Protein AF-X1FME9-F1 (afdb_monomer_lite)

pLDDT: mean 79.45, std 13.59, range [41.5, 93.25]

Secondary structure (DSSP, 8-state):
--HHHHHHHHHHHHHT-TTT--SHHHHHHHHHHHGGGTEEEEEEE-TT-BEEEESSGGGGG-B---SSTTS-EEEEEE-TT--EEEEEEEEE--TT-SS---SSEEEEEEEETT-

Organism: NCBI:txid412755

Radius of gyration: 13.02 Å; chains: 1; bounding box: 34×26×29 Å

Sequence (115 aa):
MTATEGLNIAFSIQTLGPRFILNENALKDILVLLKKEGVSYIDICNDKGVILVSTEEERWQNVIKIHTPGKINFINTEDKKGNRILQVIKPFNFDVWRILPCRNSYLVVGVNLEG

Foldseek 3Di:
DDPVLQVVLQVVVCVVDLVQPDALVSQLVSCVVCVVVQWDWKFKAAPQQQTPYIVDPVCNPPRDDDPDAPAWDWDWDADPVRFTWTKIWHFHARPPDPPDPRGTMIMIITGGPVD

Structure (mmCIF, N/CA/C/O backbone):
data_AF-X1FME9-F1
#
_entry.id   AF-X1FME9-F1
#
loop_
_atom_site.group_PDB
_atom_site.id
_atom_site.type_symbol
_atom_site.label_atom_id
_atom_site.label_alt_id
_atom_site.label_comp_id
_atom_site.label_asym_id
_atom_site.label_entity_id
_atom_site.label_seq_id
_atom_site.pdbx_PDB_ins_code
_atom_site.Cartn_x
_atom_site.Cartn_y
_atom_site.Cartn_z
_atom_site.occupancy
_atom_site.B_iso_or_equiv
_atom_site.auth_seq_id
_atom_site.auth_comp_id
_atom_site.auth_asym_id
_atom_site.auth_atom_id
_atom_site.pdbx_PDB_model_num
ATOM 1 N N . MET A 1 1 ? -12.664 12.302 2.956 1.00 60.72 1 MET A N 1
ATOM 2 C CA . MET A 1 1 ? -11.564 12.107 1.988 1.00 60.72 1 MET A CA 1
ATOM 3 C C . MET A 1 1 ? -12.045 11.339 0.751 1.00 60.72 1 MET A C 1
ATOM 5 O O . MET A 1 1 ? -12.925 10.495 0.878 1.00 60.72 1 MET A O 1
ATOM 9 N N . THR A 1 2 ? -11.538 11.650 -0.444 1.00 70.81 2 THR A N 1
ATOM 10 C CA . THR A 1 2 ? -11.989 11.138 -1.755 1.00 70.81 2 THR A CA 1
ATOM 11 C C . THR A 1 2 ? -10.906 10.321 -2.470 1.00 70.81 2 THR A C 1
ATOM 13 O O . THR A 1 2 ? -9.723 10.393 -2.140 1.00 70.81 2 THR A O 1
ATOM 16 N N . ALA A 1 3 ? -11.290 9.562 -3.505 1.00 69.19 3 ALA A N 1
ATOM 17 C CA . ALA A 1 3 ? -10.342 8.817 -4.341 1.00 69.19 3 ALA A CA 1
ATOM 18 C C . ALA A 1 3 ? -9.291 9.706 -5.022 1.00 69.19 3 ALA A C 1
ATOM 20 O O . ALA A 1 3 ? -8.149 9.283 -5.197 1.00 69.19 3 ALA A O 1
ATOM 21 N N . THR A 1 4 ? -9.653 10.946 -5.354 1.00 71.00 4 THR A N 1
ATOM 22 C CA . THR A 1 4 ? -8.740 11.936 -5.934 1.00 71.00 4 THR A CA 1
ATOM 23 C C . THR A 1 4 ? -7.669 12.372 -4.934 1.00 71.00 4 THR A C 1
ATOM 25 O O . THR A 1 4 ? -6.501 12.475 -5.299 1.00 71.00 4 THR A O 1
ATOM 28 N N . GLU A 1 5 ? -8.031 12.569 -3.665 1.00 72.75 5 GLU A N 1
ATOM 29 C CA . GLU A 1 5 ? -7.085 12.944 -2.602 1.00 72.75 5 GLU A CA 1
ATOM 30 C C . GLU A 1 5 ? -6.098 11.808 -2.313 1.00 72.75 5 GLU A C 1
ATOM 32 O O . GLU A 1 5 ? -4.887 12.023 -2.346 1.00 72.75 5 GLU A O 1
ATOM 37 N N . GLY A 1 6 ? -6.592 10.574 -2.162 1.00 68.56 6 GLY A N 1
ATOM 38 C CA . GLY A 1 6 ? -5.726 9.401 -1.995 1.00 68.56 6 GLY A CA 1
ATOM 39 C C . GLY A 1 6 ? -4.783 9.175 -3.184 1.00 68.56 6 GLY A C 1
ATOM 40 O O . GLY A 1 6 ? -3.629 8.781 -3.013 1.00 68.56 6 GLY A O 1
ATOM 41 N N . LEU A 1 7 ? -5.245 9.478 -4.400 1.00 73.31 7 LEU A N 1
ATOM 42 C CA . LEU A 1 7 ? -4.425 9.416 -5.604 1.00 73.31 7 LEU A CA 1
ATOM 43 C C . LEU A 1 7 ? -3.336 10.500 -5.625 1.00 73.31 7 LEU A C 1
ATOM 45 O O . LEU A 1 7 ? -2.188 10.193 -5.950 1.00 73.31 7 LEU A O 1
ATOM 49 N N . ASN A 1 8 ? -3.668 11.740 -5.260 1.00 78.25 8 ASN A N 1
ATOM 50 C CA . ASN A 1 8 ? -2.703 12.838 -5.173 1.00 78.25 8 ASN A CA 1
ATOM 51 C C . ASN A 1 8 ? -1.595 12.525 -4.165 1.00 78.25 8 ASN A C 1
ATOM 53 O O . ASN A 1 8 ? -0.421 12.728 -4.462 1.00 78.25 8 ASN A O 1
ATOM 57 N N . ILE A 1 9 ? -1.951 11.943 -3.021 1.00 71.06 9 ILE A N 1
ATOM 58 C CA . ILE A 1 9 ? -0.996 11.473 -2.015 1.00 71.06 9 ILE A CA 1
ATOM 59 C C . ILE A 1 9 ? -0.064 10.402 -2.602 1.00 71.06 9 ILE A C 1
ATOM 61 O O . ILE A 1 9 ? 1.157 10.518 -2.490 1.00 71.06 9 ILE A O 1
ATOM 65 N N . ALA A 1 10 ? -0.611 9.384 -3.277 1.00 66.25 10 ALA A N 1
ATOM 66 C CA . ALA A 1 10 ? 0.194 8.333 -3.903 1.00 66.25 10 ALA A CA 1
ATOM 67 C C . ALA A 1 10 ? 1.150 8.887 -4.978 1.00 66.25 10 ALA A C 1
ATOM 69 O O . ALA A 1 10 ? 2.289 8.430 -5.096 1.00 66.25 10 ALA A O 1
ATOM 70 N N . PHE A 1 11 ? 0.719 9.893 -5.746 1.00 70.94 11 PHE A N 1
ATOM 71 C CA . PHE A 1 11 ? 1.591 10.606 -6.679 1.00 70.94 11 PHE A CA 1
ATOM 72 C C . PHE A 1 11 ? 2.688 11.390 -5.957 1.00 70.94 11 PHE A C 1
ATOM 74 O O . PHE A 1 11 ? 3.849 11.254 -6.336 1.00 70.94 11 PHE A O 1
ATOM 81 N N . SER A 1 12 ? 2.360 12.142 -4.904 1.00 70.12 12 SER A N 1
ATOM 82 C CA . SER A 1 12 ? 3.342 12.889 -4.109 1.00 70.12 12 SER A CA 1
ATOM 83 C C . SER A 1 12 ? 4.426 11.971 -3.545 1.00 70.12 12 SER A C 1
ATOM 85 O O . SER A 1 12 ? 5.611 12.250 -3.720 1.00 70.12 12 SER A O 1
ATOM 87 N N . ILE A 1 13 ? 4.048 10.819 -2.978 1.00 67.38 13 ILE A N 1
ATOM 88 C CA . ILE A 1 13 ? 5.004 9.808 -2.499 1.00 67.38 13 ILE A CA 1
ATOM 89 C C . ILE A 1 13 ? 5.918 9.348 -3.639 1.00 67.38 13 ILE A C 1
ATOM 91 O O . ILE A 1 13 ? 7.135 9.301 -3.484 1.00 67.38 13 ILE A O 1
ATOM 95 N N . GLN A 1 14 ? 5.356 9.063 -4.815 1.00 67.12 14 GLN A N 1
ATOM 96 C CA . GLN A 1 14 ? 6.146 8.644 -5.969 1.00 67.12 14 GLN A CA 1
ATOM 97 C C . GLN A 1 14 ? 7.098 9.744 -6.477 1.00 67.12 14 GLN A C 1
ATOM 99 O O . GLN A 1 14 ? 8.198 9.427 -6.936 1.00 67.12 14 GLN A O 1
ATOM 104 N N . THR A 1 15 ? 6.724 11.024 -6.379 1.00 66.56 15 THR A N 1
ATOM 105 C CA . THR A 1 15 ? 7.584 12.152 -6.790 1.00 66.56 15 THR A CA 1
ATOM 106 C C . THR A 1 15 ? 8.781 12.393 -5.873 1.00 66.56 15 THR A C 1
ATOM 108 O O . THR A 1 15 ? 9.770 12.957 -6.337 1.00 66.56 15 THR A O 1
ATOM 111 N N . LEU A 1 16 ? 8.758 11.896 -4.625 1.00 64.56 16 LEU A N 1
ATOM 112 C CA . LEU A 1 16 ? 9.936 11.897 -3.736 1.00 64.56 16 LEU A CA 1
ATOM 113 C C . LEU A 1 16 ? 11.096 11.065 -4.311 1.00 64.56 16 LEU A C 1
ATOM 115 O O . LEU A 1 16 ? 12.248 11.197 -3.898 1.00 64.56 16 LEU A O 1
ATOM 119 N N . GLY A 1 17 ? 10.803 10.265 -5.334 1.00 56.50 17 GLY A N 1
ATOM 120 C CA . GLY A 1 17 ? 11.781 9.641 -6.194 1.00 56.50 17 GLY A CA 1
ATOM 121 C C . GLY A 1 17 ? 12.342 8.337 -5.624 1.00 56.50 17 GLY A C 1
ATOM 122 O O . GLY A 1 17 ? 12.328 8.086 -4.416 1.00 56.50 17 GLY A O 1
ATOM 123 N N . PRO A 1 18 ? 12.907 7.494 -6.500 1.00 54.00 18 PRO A N 1
ATOM 124 C CA . PRO A 1 18 ? 13.399 6.165 -6.146 1.00 54.00 18 PRO A CA 1
ATOM 125 C C . PRO A 1 18 ? 14.579 6.167 -5.157 1.00 54.00 18 PRO A C 1
ATOM 127 O O . PRO A 1 18 ? 14.966 5.121 -4.659 1.00 54.00 18 PRO A O 1
ATOM 130 N N . ARG A 1 19 ? 15.186 7.317 -4.844 1.00 51.66 19 ARG A N 1
ATOM 131 C CA . ARG A 1 19 ? 16.276 7.388 -3.853 1.00 51.66 19 ARG A CA 1
ATOM 132 C C . ARG A 1 19 ? 15.779 7.526 -2.412 1.00 51.66 19 ARG A C 1
ATOM 134 O O . ARG A 1 19 ? 16.535 7.207 -1.504 1.00 51.66 19 ARG A O 1
ATOM 141 N N . PHE A 1 20 ? 14.544 7.989 -2.207 1.00 51.97 20 PHE A N 1
ATOM 142 C CA . PHE A 1 20 ? 13.988 8.240 -0.872 1.00 51.97 20 PHE A CA 1
ATOM 143 C C . PHE A 1 20 ? 13.205 7.048 -0.313 1.00 51.97 20 PHE A C 1
ATOM 145 O O . PHE A 1 20 ? 13.140 6.874 0.898 1.00 51.97 20 PHE A O 1
ATOM 152 N N . ILE A 1 21 ? 12.649 6.189 -1.171 1.00 58.47 21 ILE A N 1
ATOM 153 C CA . ILE A 1 21 ? 11.843 5.039 -0.741 1.00 58.47 21 ILE A CA 1
ATOM 154 C C . ILE A 1 21 ? 12.727 3.795 -0.632 1.00 58.47 21 ILE A C 1
ATOM 156 O O . ILE A 1 21 ? 12.635 2.904 -1.469 1.00 58.47 21 ILE A O 1
ATOM 160 N N . LEU A 1 22 ? 13.656 3.752 0.327 1.00 61.25 22 LEU A N 1
ATOM 161 C CA . LEU A 1 22 ? 14.639 2.657 0.393 1.00 61.25 22 LEU A CA 1
ATOM 162 C C . LEU A 1 22 ? 14.918 2.120 1.810 1.00 61.25 22 LEU A C 1
ATOM 164 O O . LEU A 1 22 ? 16.014 1.633 2.062 1.00 61.25 22 LEU A O 1
ATOM 168 N N . ASN A 1 23 ? 13.950 2.179 2.730 1.00 67.94 23 ASN A N 1
ATOM 169 C CA . ASN A 1 23 ? 13.739 1.196 3.807 1.00 67.94 23 ASN A CA 1
ATOM 170 C C . ASN A 1 23 ? 12.441 1.525 4.569 1.00 67.94 23 ASN A C 1
ATOM 172 O O . ASN A 1 23 ? 11.819 2.567 4.353 1.00 67.94 23 ASN A O 1
ATOM 176 N N . GLU A 1 24 ? 12.040 0.629 5.468 1.00 70.94 24 GLU A N 1
ATOM 177 C CA . GLU A 1 24 ? 10.894 0.810 6.361 1.00 70.94 24 GLU A CA 1
ATOM 178 C C . GLU A 1 24 ? 10.933 2.144 7.128 1.00 70.94 24 GLU A C 1
ATOM 180 O O . GLU A 1 24 ? 9.898 2.791 7.260 1.00 70.94 24 GLU A O 1
ATOM 185 N N . ASN A 1 25 ? 12.111 2.603 7.568 1.00 79.25 25 ASN A N 1
ATOM 186 C CA . ASN A 1 25 ? 12.248 3.861 8.311 1.00 79.25 25 ASN A CA 1
ATOM 187 C C . ASN A 1 25 ? 11.887 5.073 7.445 1.00 79.25 25 ASN A C 1
ATOM 189 O O . ASN A 1 25 ? 11.114 5.917 7.880 1.00 79.25 25 ASN A O 1
ATOM 193 N N . ALA A 1 26 ? 12.355 5.124 6.197 1.00 77.62 26 ALA A N 1
ATOM 194 C CA . ALA A 1 26 ? 12.009 6.212 5.285 1.00 77.62 26 ALA A CA 1
ATOM 195 C C . ALA A 1 26 ? 10.507 6.228 4.947 1.00 77.62 26 ALA A C 1
ATOM 197 O O . ALA A 1 26 ? 9.892 7.291 4.878 1.00 77.62 26 ALA A O 1
ATOM 198 N N . LEU A 1 27 ? 9.889 5.053 4.777 1.00 80.12 27 LEU A N 1
ATOM 199 C CA . LEU A 1 27 ? 8.436 4.958 4.607 1.00 80.12 27 LEU A CA 1
ATOM 200 C C . LEU A 1 27 ? 7.679 5.410 5.861 1.00 80.12 27 LEU A C 1
ATOM 202 O O . LEU A 1 27 ? 6.662 6.090 5.736 1.00 80.12 27 LEU A O 1
ATOM 206 N N . LYS A 1 28 ? 8.172 5.076 7.059 1.00 84.00 28 LYS A N 1
ATOM 207 C CA . LYS A 1 28 ? 7.606 5.554 8.327 1.00 84.00 28 LYS A CA 1
ATOM 208 C C . LYS A 1 28 ? 7.729 7.073 8.460 1.00 84.00 28 LYS A C 1
ATOM 210 O O . LYS A 1 28 ? 6.755 7.709 8.854 1.00 84.00 28 LYS A O 1
ATOM 215 N N . ASP A 1 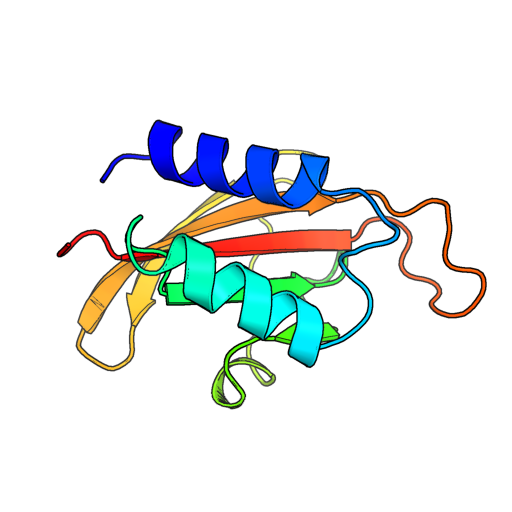29 ? 8.853 7.665 8.062 1.00 84.25 29 ASP A N 1
ATOM 216 C CA . ASP A 1 29 ? 9.037 9.122 8.058 1.00 84.25 29 ASP A CA 1
ATOM 217 C C . ASP A 1 29 ? 8.048 9.808 7.102 1.00 84.25 29 ASP A C 1
ATOM 219 O O . ASP A 1 29 ? 7.390 10.784 7.467 1.00 84.25 29 ASP A O 1
ATOM 223 N N . ILE A 1 30 ? 7.866 9.256 5.897 1.00 81.50 30 ILE A N 1
ATOM 224 C CA . ILE A 1 30 ? 6.862 9.733 4.935 1.00 81.50 30 ILE A CA 1
ATOM 225 C C . ILE A 1 30 ? 5.446 9.593 5.509 1.00 81.50 30 ILE A C 1
ATOM 227 O O . ILE A 1 30 ? 4.644 10.523 5.406 1.00 81.50 30 ILE A O 1
ATOM 231 N N . LEU A 1 31 ? 5.131 8.463 6.148 1.00 86.12 31 LEU A N 1
ATOM 232 C CA . LEU A 1 31 ? 3.840 8.261 6.799 1.00 86.12 31 LEU A CA 1
ATOM 233 C C . LEU A 1 31 ? 3.590 9.321 7.878 1.00 86.12 31 LEU A C 1
ATOM 235 O O . LEU A 1 31 ? 2.490 9.859 7.943 1.00 86.12 31 LEU A O 1
ATOM 239 N N . VAL A 1 32 ? 4.587 9.669 8.697 1.00 87.25 32 VAL A N 1
ATOM 240 C CA . VAL A 1 32 ? 4.454 10.727 9.715 1.00 87.25 32 VAL A CA 1
ATOM 241 C C . VAL A 1 32 ? 4.061 12.064 9.083 1.00 87.25 32 VAL A C 1
ATOM 243 O O . VAL A 1 32 ? 3.189 12.751 9.617 1.00 87.25 32 VAL A O 1
ATOM 246 N N . LEU A 1 33 ? 4.649 12.416 7.937 1.00 84.62 33 LEU A N 1
ATOM 247 C CA . LEU A 1 33 ? 4.310 13.645 7.213 1.00 84.62 33 LEU A CA 1
ATOM 248 C C . LEU A 1 33 ? 2.876 13.615 6.667 1.00 84.62 33 LEU A C 1
ATOM 250 O O . LEU A 1 33 ? 2.171 14.620 6.728 1.00 84.62 33 LEU A O 1
ATOM 254 N N . LEU A 1 34 ? 2.436 12.457 6.173 1.00 84.00 34 LEU A N 1
ATOM 255 C CA . LEU A 1 34 ? 1.146 12.288 5.502 1.00 84.00 34 LEU A CA 1
ATOM 256 C C . LEU A 1 34 ? 0.004 11.865 6.436 1.00 84.00 34 LEU A C 1
ATOM 258 O O . LEU A 1 34 ? -1.152 11.847 6.019 1.00 84.00 34 LEU A O 1
ATOM 262 N N . LYS A 1 35 ? 0.281 11.582 7.713 1.00 85.12 35 LYS A N 1
ATOM 263 C CA . LYS A 1 35 ? -0.750 11.274 8.720 1.00 85.12 35 LYS A CA 1
ATOM 264 C C . LYS A 1 35 ? -1.786 12.387 8.858 1.00 85.12 35 LYS A C 1
ATOM 266 O O . LYS A 1 35 ? -2.954 12.100 9.095 1.00 85.12 35 LYS A O 1
ATOM 271 N N . LYS A 1 36 ? -1.365 13.647 8.699 1.00 80.38 36 LYS A N 1
ATOM 272 C CA . LYS A 1 36 ? -2.265 14.815 8.720 1.00 80.38 36 LYS A CA 1
ATOM 273 C C . LYS A 1 36 ? -3.243 14.831 7.544 1.00 80.38 36 LYS A C 1
ATOM 275 O O . LYS A 1 36 ? -4.337 15.353 7.685 1.00 80.38 36 LYS A O 1
ATOM 280 N N . GLU A 1 37 ? -2.869 14.191 6.441 1.00 81.69 37 GLU A N 1
ATOM 281 C CA . GLU A 1 37 ? -3.700 13.977 5.254 1.00 81.69 37 GLU A CA 1
ATOM 282 C C . GLU A 1 37 ? -4.512 12.669 5.366 1.00 81.69 37 GLU A C 1
ATOM 284 O O . GLU A 1 37 ? -4.966 12.121 4.369 1.00 81.69 37 GLU A O 1
ATOM 289 N N . GLY A 1 38 ? -4.633 12.103 6.574 1.00 85.75 38 GLY A N 1
ATOM 290 C CA . GLY A 1 38 ? -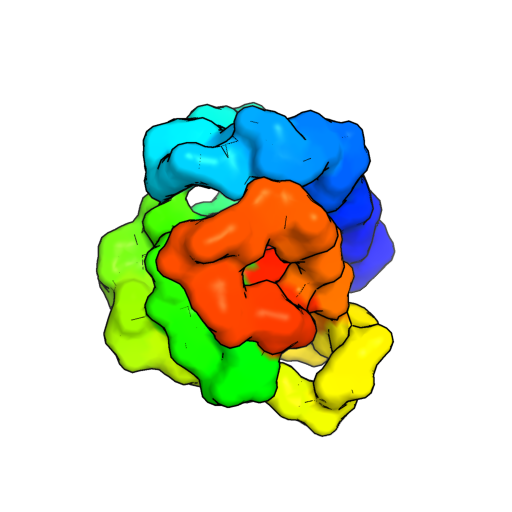5.398 10.889 6.865 1.00 85.75 38 GLY A CA 1
ATOM 291 C C . GLY A 1 38 ? -4.815 9.593 6.288 1.00 85.75 38 GLY A C 1
ATOM 292 O O . GLY A 1 38 ? -5.506 8.572 6.235 1.00 85.75 38 GLY A O 1
ATOM 293 N N . VAL A 1 39 ? -3.540 9.581 5.887 1.00 88.69 39 VAL A N 1
ATOM 294 C CA . VAL A 1 39 ? -2.848 8.338 5.519 1.00 88.69 39 VAL A CA 1
ATOM 295 C C . VAL A 1 39 ? -2.620 7.487 6.764 1.00 88.69 39 VAL A C 1
ATOM 297 O O . VAL A 1 39 ? -2.013 7.925 7.740 1.00 88.69 39 VAL A O 1
ATOM 300 N N . SER A 1 40 ? -3.103 6.250 6.715 1.00 90.31 40 SER A N 1
ATOM 301 C CA . SER A 1 40 ? -2.972 5.267 7.792 1.00 90.31 40 SER A CA 1
ATOM 302 C C . SER A 1 40 ? -1.753 4.373 7.628 1.00 90.31 40 SER A C 1
ATOM 304 O O . SER A 1 40 ? -1.087 4.083 8.612 1.00 90.31 40 SER A O 1
ATOM 306 N N . TYR A 1 41 ? -1.455 3.939 6.403 1.00 91.50 41 TYR A N 1
ATOM 307 C CA . TYR A 1 41 ? -0.321 3.059 6.126 1.00 91.50 41 TYR A CA 1
ATOM 308 C C . TYR A 1 41 ? 0.184 3.226 4.697 1.00 91.50 41 TYR A C 1
ATOM 310 O O . TYR A 1 41 ? -0.550 3.676 3.809 1.00 91.50 41 TYR A O 1
ATOM 318 N N . ILE A 1 42 ? 1.434 2.822 4.487 1.00 90.38 42 ILE A N 1
ATOM 319 C CA . ILE A 1 42 ? 2.077 2.751 3.181 1.00 90.38 42 ILE A CA 1
ATOM 320 C C . ILE A 1 42 ? 2.756 1.384 3.063 1.00 90.38 42 ILE A C 1
ATOM 322 O O . ILE A 1 42 ? 3.622 1.047 3.871 1.00 90.38 42 ILE A O 1
ATOM 326 N N . ASP A 1 43 ? 2.393 0.625 2.032 1.00 90.00 43 ASP A N 1
ATOM 327 C CA . ASP A 1 43 ? 3.012 -0.662 1.719 1.00 90.00 43 ASP A CA 1
ATOM 328 C C . ASP A 1 43 ? 3.650 -0.620 0.324 1.00 90.00 43 ASP A C 1
ATOM 330 O O . ASP A 1 43 ? 3.221 0.112 -0.573 1.00 90.00 43 ASP A O 1
ATOM 334 N N . ILE A 1 44 ? 4.652 -1.467 0.119 1.00 87.69 44 ILE A N 1
ATOM 335 C CA . ILE A 1 44 ? 5.167 -1.826 -1.202 1.00 87.69 44 ILE A CA 1
ATOM 336 C C . ILE A 1 44 ? 4.899 -3.308 -1.393 1.00 87.69 44 ILE A C 1
ATOM 338 O O . ILE A 1 44 ? 5.323 -4.114 -0.567 1.00 87.69 44 ILE A O 1
ATOM 342 N N . CYS A 1 45 ? 4.233 -3.684 -2.481 1.00 88.44 45 CYS A N 1
ATOM 343 C CA . CYS A 1 45 ? 3.999 -5.084 -2.824 1.00 88.44 45 CYS A CA 1
ATOM 344 C C . CYS A 1 45 ? 4.459 -5.416 -4.249 1.00 88.44 45 CYS A C 1
ATOM 346 O O . CYS A 1 45 ? 4.611 -4.533 -5.096 1.00 88.44 45 CYS A O 1
ATOM 348 N N . ASN A 1 46 ? 4.724 -6.697 -4.508 1.00 87.69 46 ASN A N 1
ATOM 349 C CA . ASN A 1 46 ? 5.031 -7.180 -5.856 1.00 87.69 46 ASN A CA 1
ATOM 350 C C . ASN A 1 46 ? 3.758 -7.354 -6.708 1.00 87.69 46 ASN A C 1
ATOM 352 O O . ASN A 1 46 ? 2.638 -7.131 -6.252 1.00 87.69 46 ASN A O 1
ATOM 356 N N . ASP A 1 47 ? 3.925 -7.795 -7.952 1.00 86.88 47 ASP A N 1
ATOM 357 C CA . ASP A 1 47 ? 2.843 -8.072 -8.903 1.00 86.88 47 ASP A CA 1
ATOM 358 C C . ASP A 1 47 ? 1.863 -9.170 -8.464 1.00 86.88 47 ASP A C 1
ATOM 360 O O . ASP A 1 47 ? 0.736 -9.222 -8.955 1.00 86.88 47 ASP A O 1
ATOM 364 N N . LYS A 1 48 ? 2.262 -10.013 -7.510 1.00 89.19 48 LYS A N 1
ATOM 365 C CA . LYS A 1 48 ? 1.402 -11.010 -6.858 1.00 89.19 48 LYS A CA 1
ATOM 366 C C . LYS A 1 48 ? 0.674 -10.458 -5.630 1.00 89.19 48 LYS A C 1
ATOM 368 O O . LYS A 1 48 ? -0.056 -11.201 -4.980 1.00 89.19 48 LYS A O 1
ATOM 373 N N . GLY A 1 49 ? 0.891 -9.188 -5.285 1.00 89.88 49 GLY A N 1
ATOM 374 C CA . GLY A 1 49 ? 0.309 -8.548 -4.111 1.00 89.88 49 GLY A CA 1
ATOM 375 C C . GLY A 1 49 ? 0.984 -8.904 -2.787 1.00 89.88 49 GLY A C 1
ATOM 376 O O . GLY A 1 49 ? 0.487 -8.504 -1.736 1.00 89.88 49 GLY A O 1
ATOM 377 N N . VAL A 1 50 ? 2.104 -9.635 -2.809 1.00 90.62 50 VAL A N 1
ATOM 378 C CA . VAL A 1 50 ? 2.875 -9.951 -1.598 1.00 90.62 50 VAL A CA 1
ATOM 379 C C . VAL A 1 50 ? 3.589 -8.690 -1.134 1.00 90.62 50 VAL A C 1
ATOM 381 O O . VAL A 1 50 ? 4.332 -8.082 -1.910 1.00 90.62 50 VAL A O 1
ATOM 384 N N . ILE A 1 51 ? 3.357 -8.303 0.118 1.00 90.12 51 ILE A N 1
ATOM 385 C CA . ILE A 1 51 ? 3.975 -7.130 0.732 1.00 90.12 51 ILE A CA 1
ATOM 386 C C . ILE A 1 51 ? 5.467 -7.398 0.959 1.00 90.12 51 ILE A C 1
ATOM 388 O O . ILE A 1 51 ? 5.861 -8.410 1.531 1.00 90.12 51 ILE A O 1
ATOM 392 N N . LEU A 1 52 ? 6.290 -6.481 0.461 1.00 85.50 52 LEU A N 1
ATOM 393 C CA . LEU A 1 52 ? 7.749 -6.498 0.533 1.00 85.50 52 LEU A CA 1
ATOM 394 C C . LEU A 1 52 ? 8.280 -5.536 1.595 1.00 85.50 52 LEU A C 1
ATOM 396 O O . LEU A 1 52 ? 9.366 -5.761 2.115 1.00 85.50 52 LEU A O 1
ATOM 400 N N . VAL A 1 53 ? 7.548 -4.448 1.855 1.00 85.81 53 VAL A N 1
ATOM 401 C CA . VAL A 1 53 ? 7.818 -3.459 2.905 1.00 85.81 53 VAL A CA 1
ATOM 402 C C . VAL A 1 53 ? 6.479 -2.890 3.362 1.00 85.81 53 VAL A C 1
ATOM 404 O O . VAL A 1 53 ? 5.617 -2.619 2.527 1.00 85.81 53 VAL A O 1
ATOM 407 N N . SER A 1 54 ? 6.312 -2.681 4.663 1.00 88.88 54 SER A N 1
ATOM 408 C CA . SER A 1 54 ? 5.117 -2.074 5.250 1.00 88.88 54 SER A CA 1
ATOM 409 C C . SER A 1 54 ? 5.513 -1.104 6.353 1.00 88.88 54 SER A C 1
ATOM 411 O O . SER A 1 54 ? 6.453 -1.370 7.100 1.00 88.88 54 SER A O 1
ATOM 413 N N . THR A 1 55 ? 4.781 0.000 6.493 1.00 90.19 55 THR A N 1
ATOM 414 C CA . THR A 1 55 ? 4.880 0.873 7.675 1.00 90.19 55 THR A CA 1
ATOM 415 C C . THR 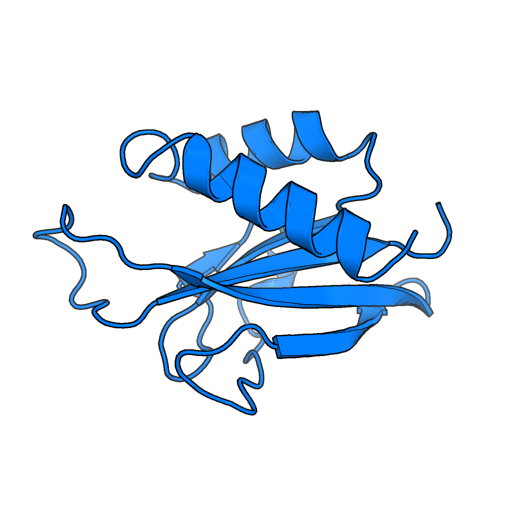A 1 55 ? 4.181 0.297 8.908 1.00 90.19 55 THR A C 1
ATOM 417 O O . THR A 1 55 ? 4.401 0.791 10.010 1.00 90.19 55 THR A O 1
ATOM 420 N N . GLU A 1 56 ? 3.342 -0.723 8.722 1.00 88.75 56 GLU A N 1
ATOM 421 C CA . GLU A 1 56 ? 2.556 -1.399 9.758 1.00 88.75 56 GLU A CA 1
ATOM 422 C C . GLU A 1 56 ? 2.930 -2.885 9.818 1.00 88.75 56 GLU A C 1
ATOM 424 O O . GLU A 1 56 ? 2.677 -3.640 8.871 1.00 88.75 56 GLU A O 1
ATOM 429 N N . GLU A 1 57 ? 3.512 -3.329 10.933 1.00 84.50 57 GLU A N 1
ATOM 430 C CA . GLU A 1 57 ? 4.050 -4.692 11.055 1.00 84.50 57 GLU A CA 1
ATOM 431 C C . GLU A 1 57 ? 2.984 -5.777 10.842 1.00 84.50 57 GLU A C 1
ATOM 433 O O . GLU A 1 57 ? 3.205 -6.814 10.220 1.00 84.50 57 GLU A O 1
ATOM 438 N N . GLU A 1 58 ? 1.773 -5.517 11.308 1.00 86.94 58 GLU A N 1
ATOM 439 C CA . GLU A 1 58 ? 0.674 -6.478 11.264 1.00 86.94 58 GLU A CA 1
ATOM 440 C C . GLU A 1 58 ? 0.213 -6.773 9.830 1.00 86.94 58 GLU A C 1
ATOM 442 O O . GLU A 1 58 ? -0.444 -7.782 9.575 1.00 86.94 58 GLU A O 1
ATOM 447 N N . ARG A 1 59 ? 0.560 -5.898 8.877 1.00 88.94 59 ARG A N 1
ATOM 448 C CA . ARG A 1 59 ? 0.194 -6.049 7.469 1.00 88.94 59 ARG A CA 1
ATOM 449 C C . ARG A 1 59 ? 1.138 -6.963 6.702 1.00 88.94 59 ARG A C 1
ATOM 451 O O . ARG A 1 59 ? 0.749 -7.399 5.628 1.00 88.94 59 ARG A O 1
ATOM 458 N N . TRP A 1 60 ? 2.316 -7.317 7.225 1.00 85.44 60 TRP A N 1
ATOM 459 C CA . TRP A 1 60 ? 3.293 -8.156 6.509 1.00 85.44 60 TRP A CA 1
ATOM 460 C C . TRP A 1 60 ? 2.737 -9.506 6.035 1.00 85.44 60 TRP A C 1
ATOM 462 O O . TRP A 1 60 ? 3.201 -10.040 5.032 1.00 85.44 60 TRP A O 1
ATOM 472 N N . GLN A 1 61 ? 1.737 -10.054 6.732 1.00 85.56 61 GLN A N 1
ATOM 473 C CA . GLN A 1 61 ? 1.103 -11.328 6.371 1.00 85.56 61 GLN A CA 1
ATOM 474 C C . GLN A 1 61 ? -0.055 -11.177 5.369 1.00 85.56 61 GLN A C 1
ATOM 476 O O . GLN A 1 61 ? -0.607 -12.176 4.907 1.00 85.56 61 GLN A O 1
ATOM 481 N N . ASN A 1 62 ? -0.433 -9.946 5.016 1.00 89.94 62 ASN A N 1
ATOM 482 C CA . ASN A 1 62 ? -1.535 -9.689 4.100 1.00 89.94 62 ASN A CA 1
ATOM 483 C C . ASN A 1 62 ? -1.102 -9.854 2.640 1.00 89.94 62 ASN A C 1
ATOM 485 O O . ASN A 1 62 ? 0.019 -9.532 2.247 1.00 89.94 62 ASN A O 1
ATOM 489 N N . VAL A 1 63 ? -2.054 -10.283 1.810 1.00 90.75 63 VAL A N 1
ATOM 490 C CA . VAL A 1 63 ? -1.907 -10.307 0.352 1.00 90.75 63 VAL A CA 1
ATOM 491 C C . VAL A 1 63 ? -2.841 -9.268 -0.253 1.00 90.75 63 VAL A C 1
ATOM 493 O O . VAL A 1 63 ? -4.060 -9.322 -0.077 1.00 90.75 63 VAL A O 1
ATOM 496 N N . ILE A 1 64 ? -2.263 -8.310 -0.972 1.00 92.38 64 ILE A N 1
ATOM 497 C CA . ILE A 1 64 ? -2.990 -7.224 -1.627 1.00 92.38 64 ILE A CA 1
ATOM 498 C C . ILE A 1 64 ? -3.627 -7.736 -2.919 1.00 92.38 64 ILE A C 1
ATOM 500 O O . ILE A 1 64 ? -2.953 -8.269 -3.797 1.00 92.38 64 ILE A O 1
ATOM 504 N N . LYS A 1 65 ? -4.939 -7.554 -3.077 1.00 92.00 65 LYS A N 1
ATOM 505 C CA . LYS A 1 65 ? -5.640 -7.950 -4.306 1.00 92.00 65 LYS A CA 1
ATOM 506 C C . LYS A 1 65 ? -5.480 -6.879 -5.381 1.00 92.00 65 LYS A C 1
ATOM 508 O O . LYS A 1 65 ? -6.075 -5.812 -5.288 1.00 92.00 65 LYS A O 1
ATOM 513 N N . ILE A 1 66 ? -4.726 -7.175 -6.433 1.00 91.00 66 ILE A N 1
ATOM 514 C CA . ILE A 1 66 ? -4.548 -6.278 -7.581 1.00 91.00 66 ILE A CA 1
ATOM 515 C C . ILE A 1 66 ? -5.515 -6.716 -8.686 1.00 91.00 66 ILE A C 1
ATOM 517 O O . ILE A 1 66 ? -5.270 -7.702 -9.372 1.00 91.00 66 ILE A O 1
ATOM 521 N N . HIS A 1 67 ? -6.635 -6.007 -8.848 1.00 88.94 67 HIS A N 1
ATOM 522 C CA . HIS A 1 67 ? -7.694 -6.406 -9.787 1.00 88.94 67 HIS A CA 1
ATOM 523 C C . HIS A 1 67 ? -7.314 -6.148 -11.248 1.00 88.94 67 HIS A C 1
ATOM 525 O O . HIS A 1 67 ? -7.599 -6.958 -12.123 1.00 88.94 67 HIS A O 1
ATOM 531 N N . THR A 1 68 ? -6.675 -5.009 -11.515 1.00 88.75 68 THR A N 1
ATOM 532 C CA . THR A 1 68 ? -6.245 -4.598 -12.853 1.00 88.75 68 THR A CA 1
ATOM 533 C C . THR A 1 68 ? -4.757 -4.253 -12.834 1.00 88.75 68 THR A C 1
ATOM 535 O O . THR A 1 68 ? -4.396 -3.113 -12.516 1.00 88.75 68 THR A O 1
ATOM 538 N N . PRO A 1 69 ? -3.878 -5.221 -13.149 1.00 87.69 69 PRO A N 1
ATOM 539 C CA . PRO A 1 69 ? -2.441 -4.990 -13.222 1.00 87.69 69 PRO A CA 1
ATOM 540 C C . PRO A 1 69 ? -2.079 -3.853 -14.189 1.00 87.69 69 PRO A C 1
ATOM 542 O O . PRO A 1 69 ? -2.732 -3.652 -15.212 1.00 87.69 69 PRO A O 1
ATOM 545 N N . GLY A 1 70 ? -1.046 -3.079 -13.854 1.00 85.00 70 GLY A N 1
ATOM 546 C CA . GLY A 1 70 ? -0.575 -1.939 -14.648 1.00 85.00 70 GLY A CA 1
ATOM 547 C C . GLY A 1 70 ? -1.472 -0.697 -14.590 1.00 85.00 70 GLY A C 1
ATOM 548 O O . GLY A 1 70 ? -1.103 0.340 -15.137 1.00 85.00 70 GLY A O 1
ATOM 549 N N . LYS A 1 71 ? -2.617 -0.759 -13.899 1.00 88.19 71 LYS A N 1
ATOM 550 C CA . LYS A 1 71 ? -3.496 0.388 -13.641 1.00 88.19 71 LYS A CA 1
ATOM 551 C C . LYS A 1 71 ? -3.581 0.693 -12.153 1.00 88.19 71 LYS A C 1
ATOM 553 O O . LYS A 1 71 ? -3.182 -0.101 -11.305 1.00 88.19 71 LYS A O 1
ATOM 558 N N . ILE A 1 72 ? -4.109 1.872 -11.848 1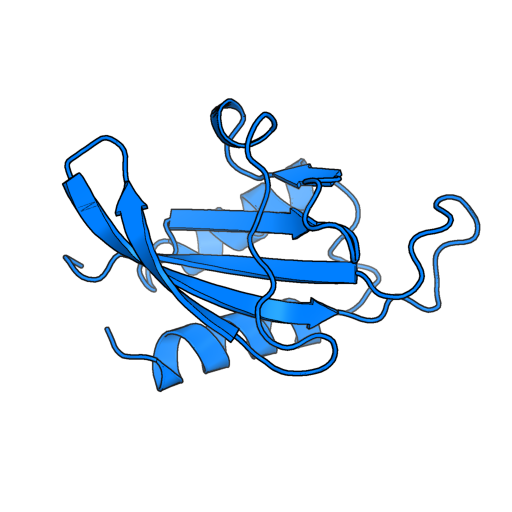.00 89.06 72 ILE A N 1
ATOM 559 C CA . ILE A 1 72 ? -4.421 2.264 -10.477 1.00 89.06 72 ILE A CA 1
ATOM 560 C C . ILE A 1 72 ? -5.692 1.536 -10.053 1.00 89.06 72 ILE A C 1
ATOM 562 O O . ILE A 1 72 ? -6.683 1.548 -10.783 1.00 89.06 72 ILE A O 1
ATOM 566 N N . ASN A 1 73 ? -5.648 0.893 -8.893 1.00 91.19 73 ASN A N 1
ATOM 567 C CA . ASN A 1 73 ? -6.783 0.203 -8.301 1.00 91.19 73 ASN A CA 1
ATOM 568 C C . ASN A 1 73 ? -7.200 0.940 -7.027 1.00 91.19 73 ASN A C 1
ATOM 570 O O . ASN A 1 73 ? -6.355 1.431 -6.280 1.00 91.19 73 ASN A O 1
ATOM 574 N N . PHE A 1 74 ? -8.504 0.980 -6.784 1.00 92.50 74 PHE A N 1
ATOM 575 C CA . PHE A 1 74 ? -9.107 1.557 -5.590 1.00 92.50 74 PHE A CA 1
ATOM 576 C C . PHE A 1 74 ? -9.926 0.468 -4.913 1.00 92.50 74 PHE A C 1
ATOM 578 O O . PHE A 1 74 ? -10.766 -0.158 -5.561 1.00 92.50 74 PHE A O 1
ATOM 585 N N . ILE A 1 75 ? -9.663 0.214 -3.636 1.00 91.44 75 ILE A N 1
ATOM 586 C CA . ILE A 1 75 ? -10.334 -0.836 -2.871 1.00 91.44 75 ILE A CA 1
ATOM 587 C C . ILE A 1 75 ? -10.813 -0.239 -1.559 1.00 91.44 75 ILE A C 1
ATOM 589 O O . ILE A 1 75 ? -10.017 0.293 -0.793 1.00 91.44 75 ILE A O 1
ATOM 593 N N . ASN A 1 76 ? -12.107 -0.357 -1.286 1.00 90.56 76 ASN A N 1
ATOM 594 C CA . ASN A 1 76 ? -12.629 -0.066 0.042 1.00 90.56 76 ASN A CA 1
ATOM 595 C C . ASN A 1 76 ? -12.357 -1.267 0.949 1.00 90.56 76 ASN A C 1
ATOM 597 O O . ASN A 1 76 ? -12.704 -2.399 0.613 1.00 90.56 76 ASN A O 1
ATOM 601 N N . THR A 1 77 ? -11.720 -1.007 2.080 1.00 90.44 77 THR A N 1
ATOM 602 C CA . THR A 1 77 ? -11.440 -1.974 3.142 1.00 90.44 77 THR A CA 1
ATOM 603 C C . THR A 1 77 ? -11.724 -1.315 4.486 1.00 90.44 77 THR A C 1
ATOM 605 O O . THR A 1 77 ? -12.047 -0.132 4.544 1.00 90.44 77 THR A O 1
ATOM 608 N N . GLU A 1 78 ? -11.594 -2.063 5.570 1.00 90.19 78 GLU A N 1
ATOM 609 C CA . GLU A 1 78 ? -11.655 -1.527 6.926 1.00 90.19 78 GLU A CA 1
ATOM 610 C C . GLU A 1 78 ? -10.313 -1.729 7.636 1.00 90.19 78 GLU A C 1
ATOM 612 O O . GLU A 1 78 ? -9.544 -2.634 7.287 1.00 90.19 78 GLU A O 1
ATOM 617 N N . ASP A 1 79 ? -10.001 -0.853 8.590 1.00 85.69 79 ASP A N 1
ATOM 618 C CA . ASP A 1 79 ? -8.915 -1.074 9.542 1.00 85.69 79 ASP A CA 1
ATOM 619 C C . ASP A 1 79 ? -9.383 -1.947 10.722 1.00 85.69 79 ASP A C 1
ATOM 621 O O . ASP A 1 79 ? -10.539 -2.359 10.817 1.00 85.69 79 ASP A O 1
ATOM 625 N N . LYS A 1 80 ? -8.481 -2.225 11.668 1.00 81.69 80 LYS A N 1
ATOM 626 C CA . LYS A 1 80 ? -8.799 -3.032 12.860 1.00 81.69 80 LYS A CA 1
ATOM 627 C C . LYS A 1 80 ? -9.847 -2.415 13.785 1.00 81.69 80 LYS A C 1
ATOM 629 O O . LYS A 1 80 ? -10.403 -3.119 14.622 1.00 81.69 80 LYS A O 1
ATOM 634 N N . LYS A 1 81 ? -10.067 -1.107 13.687 1.00 85.25 81 LYS A N 1
ATOM 635 C CA . LYS A 1 81 ? -11.064 -0.375 14.467 1.00 85.25 81 LYS A CA 1
ATOM 636 C C . LYS A 1 81 ? -12.408 -0.306 13.733 1.00 85.25 81 LYS A C 1
ATOM 638 O O . LYS A 1 81 ? -13.338 0.283 14.271 1.00 85.25 81 LYS A O 1
ATOM 643 N N . GLY A 1 82 ? -12.515 -0.905 12.543 1.00 85.88 82 GLY A N 1
ATOM 644 C CA . GLY A 1 82 ? -13.698 -0.833 11.688 1.00 85.88 82 GLY A CA 1
ATOM 645 C C . GLY A 1 82 ? -13.809 0.480 10.909 1.00 85.88 82 GLY A C 1
ATOM 646 O O . GLY A 1 82 ? -14.847 0.741 10.308 1.00 85.88 82 GLY A O 1
ATOM 647 N N . ASN A 1 83 ? -12.771 1.325 10.905 1.00 88.94 83 ASN A N 1
ATOM 648 C CA . ASN A 1 83 ? -12.799 2.558 10.125 1.00 88.94 83 ASN A CA 1
ATOM 649 C C . ASN A 1 83 ? -12.655 2.224 8.649 1.00 88.94 83 ASN A C 1
ATOM 651 O O . ASN A 1 83 ? -11.814 1.404 8.266 1.00 88.94 83 ASN A O 1
ATOM 655 N N . ARG A 1 84 ? -13.416 2.916 7.802 1.00 91.44 84 ARG A N 1
ATOM 656 C CA . ARG A 1 84 ? -13.311 2.734 6.358 1.00 91.44 84 ARG A CA 1
ATOM 657 C C . ARG A 1 84 ? -11.976 3.279 5.868 1.00 91.44 84 ARG A C 1
ATOM 659 O O . ARG A 1 84 ? -11.634 4.439 6.082 1.00 91.44 84 ARG A O 1
ATOM 666 N N . ILE A 1 85 ? -11.252 2.437 5.150 1.00 91.88 85 ILE A N 1
ATOM 667 C CA . ILE A 1 85 ? -10.004 2.767 4.484 1.00 91.88 85 ILE A CA 1
ATOM 668 C C . ILE A 1 85 ? -10.215 2.660 2.978 1.00 91.88 85 ILE A C 1
ATOM 670 O O . ILE A 1 85 ? -10.599 1.609 2.461 1.00 91.88 85 ILE A O 1
ATOM 674 N N . LEU A 1 86 ? -9.880 3.722 2.254 1.00 92.75 86 LEU A N 1
ATOM 675 C CA . LEU A 1 86 ? -9.655 3.631 0.822 1.00 92.75 86 LEU A CA 1
ATOM 676 C C . LEU A 1 86 ? -8.206 3.213 0.577 1.00 92.75 86 LEU A C 1
ATOM 678 O O . LEU A 1 86 ? -7.269 3.967 0.828 1.00 92.75 86 LEU A O 1
ATOM 682 N N . GLN A 1 87 ? -8.023 2.000 0.078 1.00 93.25 87 GLN A N 1
ATOM 683 C CA . GLN A 1 87 ? -6.733 1.489 -0.350 1.00 93.25 87 GLN A CA 1
ATOM 684 C C . GLN A 1 87 ? -6.497 1.865 -1.816 1.00 93.25 87 GLN A C 1
ATOM 686 O O . GLN A 1 87 ? 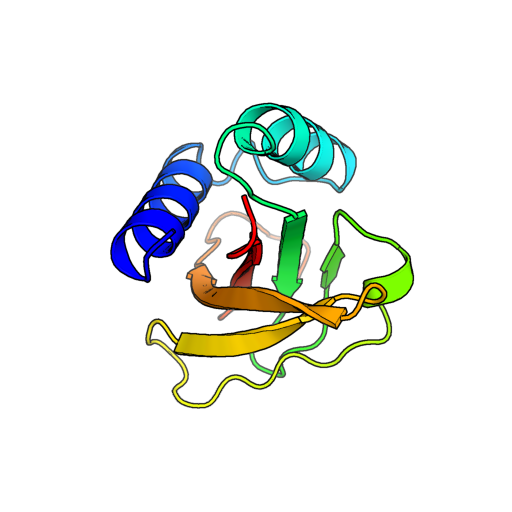-7.204 1.406 -2.716 1.00 93.25 87 GLN A O 1
ATOM 691 N N . VAL A 1 88 ? -5.488 2.699 -2.052 1.00 93.25 88 VAL A N 1
ATOM 692 C CA . VAL A 1 88 ? -5.032 3.109 -3.382 1.00 93.25 88 VAL A CA 1
ATOM 693 C C . VAL A 1 88 ? -3.813 2.274 -3.747 1.00 93.25 88 VAL A C 1
ATOM 695 O O . VAL A 1 88 ? -2.787 2.355 -3.078 1.00 93.25 88 VAL A O 1
ATOM 698 N N . ILE A 1 89 ? -3.912 1.478 -4.808 1.00 92.56 89 ILE A N 1
ATOM 699 C CA . ILE A 1 89 ? -2.827 0.622 -5.295 1.00 92.56 89 ILE A CA 1
ATOM 700 C C . ILE A 1 89 ? -2.375 1.161 -6.644 1.00 92.56 89 ILE A C 1
ATOM 702 O O . ILE A 1 89 ? -3.106 1.092 -7.636 1.00 92.56 89 ILE A O 1
ATOM 706 N N . LYS A 1 90 ? -1.167 1.707 -6.692 1.00 89.62 90 LYS A N 1
ATOM 707 C CA . LYS A 1 90 ? -0.625 2.381 -7.867 1.00 89.62 90 LYS A CA 1
ATOM 708 C C . LYS A 1 90 ? 0.594 1.622 -8.398 1.00 89.62 90 LYS A C 1
ATOM 710 O O . LYS A 1 90 ? 1.484 1.314 -7.608 1.00 89.62 90 LYS A O 1
ATOM 715 N N . PRO A 1 91 ? 0.680 1.356 -9.716 1.00 87.75 91 PRO A N 1
ATOM 716 C CA . PRO A 1 91 ? 1.885 0.803 -10.319 1.00 87.75 91 PRO A CA 1
ATOM 717 C C . PRO A 1 91 ? 3.088 1.676 -9.985 1.00 87.75 91 PRO A C 1
ATOM 719 O O . PRO A 1 91 ? 3.051 2.898 -10.154 1.00 87.75 91 PRO A O 1
ATOM 722 N N . PHE A 1 92 ? 4.148 1.037 -9.519 1.00 77.88 92 PHE A N 1
ATOM 723 C CA . PHE A 1 92 ? 5.328 1.695 -9.003 1.00 77.88 92 PHE A CA 1
ATOM 724 C C . PHE A 1 92 ? 6.554 1.036 -9.628 1.00 77.88 92 PHE A C 1
ATOM 726 O O . PHE A 1 92 ? 6.931 -0.085 -9.285 1.00 77.88 92 PHE A O 1
ATOM 733 N N . ASN A 1 93 ? 7.133 1.710 -10.624 1.00 67.06 93 ASN A N 1
ATOM 734 C CA . ASN A 1 93 ? 8.284 1.187 -11.347 1.00 67.06 93 ASN A CA 1
ATOM 735 C C . ASN A 1 93 ? 9.580 1.738 -10.749 1.00 67.06 93 ASN A C 1
ATOM 737 O O . ASN A 1 93 ? 9.725 2.947 -10.569 1.00 67.06 93 ASN A O 1
ATOM 741 N N . PHE A 1 94 ? 10.515 0.840 -10.455 1.00 65.00 94 PHE A N 1
ATOM 742 C CA . PHE A 1 94 ? 11.766 1.148 -9.777 1.00 65.00 94 PHE A CA 1
ATOM 743 C C . PHE A 1 94 ? 12.931 0.607 -10.608 1.00 65.00 94 PHE A C 1
ATOM 745 O O . PHE A 1 94 ? 13.411 -0.500 -10.391 1.00 65.00 94 PHE A O 1
ATOM 752 N N . ASP A 1 95 ? 13.412 1.398 -11.565 1.00 50.16 95 ASP A N 1
ATOM 753 C CA . ASP A 1 95 ? 14.495 0.988 -12.478 1.00 50.16 95 ASP A CA 1
ATOM 754 C C . ASP A 1 95 ? 15.904 0.995 -11.839 1.00 50.16 95 ASP A C 1
ATOM 756 O O . ASP A 1 95 ? 16.903 0.778 -12.518 1.00 50.16 95 ASP A O 1
ATOM 760 N N . VAL A 1 96 ? 16.022 1.234 -10.526 1.00 46.00 96 VAL A N 1
ATOM 761 C CA . VAL A 1 96 ? 17.321 1.462 -9.852 1.00 46.00 96 VAL A CA 1
ATOM 762 C C . VAL A 1 96 ? 17.777 0.282 -8.973 1.00 46.00 96 VAL A C 1
ATOM 764 O O . VAL A 1 96 ? 18.921 0.254 -8.521 1.00 46.00 96 VAL A O 1
ATOM 767 N N . TRP A 1 97 ? 16.950 -0.745 -8.748 1.00 48.50 97 TRP A N 1
ATOM 768 C CA . TRP A 1 97 ? 17.336 -1.876 -7.894 1.00 48.50 97 TRP A CA 1
ATOM 769 C C . TRP A 1 97 ? 18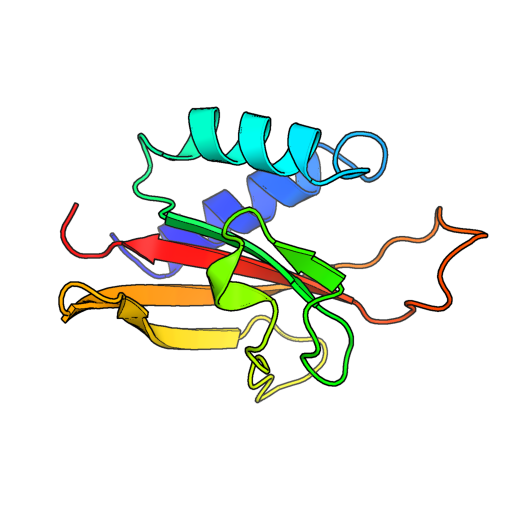.036 -2.994 -8.673 1.00 48.50 97 TRP A C 1
ATOM 771 O O . TRP A 1 97 ? 17.417 -3.753 -9.410 1.00 48.50 97 TRP A O 1
ATOM 781 N N . ARG A 1 98 ? 19.337 -3.165 -8.419 1.00 41.50 98 ARG A N 1
ATOM 782 C CA . ARG A 1 98 ? 20.117 -4.358 -8.805 1.00 41.50 98 ARG A CA 1
ATOM 783 C C . ARG A 1 98 ? 19.971 -5.533 -7.818 1.00 41.50 98 ARG A C 1
ATOM 785 O O . ARG A 1 98 ? 20.618 -6.553 -8.019 1.00 41.50 98 ARG A O 1
ATOM 792 N N . ILE A 1 99 ? 19.181 -5.383 -6.745 1.00 45.84 99 ILE A N 1
ATOM 793 C CA . ILE A 1 99 ? 19.207 -6.282 -5.569 1.00 45.84 99 ILE A CA 1
ATOM 794 C C . ILE A 1 99 ? 17.876 -7.022 -5.334 1.00 45.84 99 ILE A C 1
ATOM 796 O O . ILE A 1 99 ? 17.885 -8.111 -4.769 1.00 45.84 99 ILE A O 1
ATOM 800 N N . LEU A 1 100 ? 16.741 -6.509 -5.816 1.00 47.56 100 LEU A N 1
ATOM 801 C CA . LEU A 1 100 ? 15.454 -7.208 -5.740 1.00 47.56 100 LEU A CA 1
ATOM 802 C C . LEU A 1 100 ? 14.890 -7.388 -7.154 1.00 47.56 100 LEU A C 1
ATOM 804 O O . LEU A 1 100 ? 14.804 -6.402 -7.889 1.00 47.56 100 LEU A O 1
ATOM 808 N N . PRO A 1 101 ? 14.491 -8.605 -7.567 1.00 48.66 101 PRO A N 1
ATOM 809 C CA . PRO A 1 101 ? 13.947 -8.871 -8.896 1.00 48.66 101 PRO A CA 1
ATOM 810 C C . PRO A 1 101 ? 12.477 -8.424 -8.978 1.00 48.66 101 PRO A C 1
ATOM 812 O O . PRO A 1 101 ? 11.608 -9.169 -9.415 1.00 48.66 101 PRO A O 1
ATOM 815 N N . CYS A 1 102 ? 12.172 -7.212 -8.521 1.00 55.31 102 CYS A N 1
ATOM 816 C CA . CYS A 1 102 ? 10.810 -6.708 -8.388 1.00 55.31 102 CYS A CA 1
ATOM 817 C C . CYS A 1 102 ? 10.470 -5.770 -9.550 1.00 55.31 102 CYS A C 1
ATOM 819 O O . CYS A 1 102 ? 10.074 -4.619 -9.358 1.00 55.31 102 CYS A O 1
ATOM 821 N N . ARG A 1 103 ? 10.618 -6.279 -10.783 1.00 60.12 103 ARG A N 1
ATOM 822 C CA . ARG A 1 103 ? 9.912 -5.693 -11.930 1.00 60.12 103 ARG A CA 1
ATOM 823 C C . ARG A 1 103 ? 8.413 -5.772 -11.619 1.00 60.12 103 ARG A C 1
ATOM 825 O O . ARG A 1 103 ? 7.963 -6.803 -11.132 1.00 60.12 103 ARG A O 1
ATOM 832 N N . ASN A 1 104 ? 7.663 -4.706 -11.896 1.00 74.25 104 ASN A N 1
ATOM 833 C CA . ASN A 1 104 ? 6.211 -4.620 -11.665 1.00 74.25 104 ASN A CA 1
ATOM 834 C C . ASN A 1 104 ? 5.786 -4.586 -10.179 1.00 74.25 104 ASN A C 1
ATOM 836 O O . ASN A 1 104 ? 4.955 -5.381 -9.746 1.00 74.25 104 ASN A O 1
ATOM 840 N N . SER A 1 105 ? 6.328 -3.650 -9.398 1.00 83.62 105 SER A N 1
ATOM 841 C CA . SER A 1 105 ? 5.878 -3.406 -8.017 1.00 83.62 105 SER A CA 1
ATOM 842 C C . SER A 1 105 ? 4.718 -2.408 -7.955 1.00 83.62 105 SER A C 1
ATOM 844 O O . SER A 1 105 ? 4.424 -1.706 -8.927 1.00 83.62 105 SER A O 1
ATOM 846 N N . TYR A 1 106 ? 4.062 -2.329 -6.800 1.00 88.38 106 TYR A N 1
ATOM 847 C CA . TYR A 1 106 ? 2.977 -1.392 -6.533 1.00 88.38 106 TYR A CA 1
ATOM 848 C C . TYR A 1 106 ? 3.200 -0.678 -5.204 1.00 88.38 106 TYR A C 1
ATOM 850 O O . TYR A 1 106 ? 3.614 -1.287 -4.217 1.00 88.38 106 TYR A O 1
ATOM 858 N N . LEU A 1 107 ? 2.893 0.616 -5.198 1.00 89.38 107 LEU A N 1
ATOM 859 C CA . LEU A 1 107 ? 2.741 1.412 -3.991 1.00 89.38 107 LEU A CA 1
ATOM 860 C C . LEU A 1 107 ? 1.293 1.280 -3.527 1.00 89.38 107 LEU A C 1
ATOM 862 O O . LEU A 1 107 ? 0.366 1.524 -4.305 1.00 89.38 107 LEU A O 1
ATOM 866 N N . VAL A 1 108 ? 1.107 0.916 -2.268 1.00 91.62 108 VAL A N 1
ATOM 867 C CA . VAL A 1 108 ? -0.201 0.795 -1.634 1.00 91.62 108 VAL A CA 1
ATOM 868 C C . VAL A 1 108 ? -0.306 1.860 -0.559 1.00 91.62 108 VAL A C 1
ATOM 870 O O . VAL A 1 108 ? 0.534 1.928 0.330 1.00 91.62 108 VAL A O 1
ATOM 873 N N . VAL A 1 109 ? -1.340 2.689 -0.629 1.00 92.00 109 VAL A N 1
ATOM 874 C CA . VAL A 1 109 ? -1.601 3.738 0.360 1.00 92.00 109 VAL A CA 1
ATOM 875 C C . VAL A 1 109 ? -2.977 3.501 0.956 1.00 92.00 109 VAL A C 1
ATOM 877 O O . VAL A 1 109 ? -3.972 3.459 0.232 1.00 92.00 109 VAL A O 1
ATOM 880 N N . GLY A 1 110 ? -3.033 3.324 2.273 1.00 92.94 110 GLY A N 1
ATOM 881 C CA . GLY A 1 110 ? -4.277 3.236 3.023 1.00 92.94 110 GLY A CA 1
ATOM 882 C C . GLY A 1 110 ? -4.698 4.603 3.527 1.00 92.94 110 GLY A C 1
ATOM 883 O O . GLY A 1 110 ? -3.969 5.219 4.298 1.00 92.94 110 GLY A O 1
ATOM 884 N N . VAL A 1 111 ? -5.873 5.061 3.122 1.00 90.88 111 VAL A N 1
ATOM 885 C CA . VAL A 1 111 ? -6.386 6.398 3.422 1.00 90.88 111 VAL A CA 1
ATOM 886 C C . VAL A 1 111 ? -7.634 6.280 4.300 1.00 90.88 111 VAL A C 1
ATOM 888 O O . VAL A 1 111 ? -8.619 5.685 3.870 1.00 90.88 111 VAL A O 1
ATOM 891 N N . ASN A 1 112 ? -7.598 6.810 5.525 1.00 89.25 112 ASN A N 1
ATOM 892 C CA . ASN A 1 112 ? -8.720 6.746 6.467 1.00 89.25 112 ASN A CA 1
ATOM 893 C C . ASN A 1 112 ? -9.821 7.731 6.076 1.00 89.25 112 ASN A C 1
ATOM 895 O O . ASN A 1 112 ? -9.590 8.933 5.996 1.00 89.25 112 ASN A O 1
ATOM 899 N N . LEU A 1 113 ? -11.024 7.221 5.834 1.00 85.62 113 LEU A N 1
ATOM 900 C CA . LEU A 1 113 ? -12.159 8.023 5.389 1.00 85.62 113 LEU A CA 1
ATOM 901 C C . LEU A 1 113 ? -12.933 8.685 6.534 1.00 85.62 113 LEU A C 1
ATOM 903 O O . LEU A 1 113 ? -13.760 9.547 6.249 1.00 85.62 113 LEU A O 1
ATOM 907 N N . GLU A 1 114 ? -12.659 8.304 7.781 1.00 79.94 114 GLU A N 1
ATOM 908 C CA . GLU A 1 114 ? -13.271 8.852 9.001 1.00 79.94 114 GLU A CA 1
ATOM 909 C C . GLU A 1 114 ? -12.522 10.072 9.566 1.00 79.94 114 GLU A C 1
ATOM 911 O O . GLU A 1 114 ? -12.837 10.518 10.668 1.00 79.94 114 GLU A O 1
ATOM 916 N N . GLY A 1 115 ? -11.502 10.566 8.849 1.00 60.59 115 GLY A N 1
ATOM 917 C CA . GLY A 1 115 ? -10.732 11.758 9.222 1.00 60.59 115 GLY A CA 1
ATOM 918 C C . GLY A 1 115 ? -11.576 13.015 9.395 1.00 60.59 115 GLY A C 1
ATOM 919 O O . GLY A 1 115 ? -12.556 13.183 8.632 1.00 60.59 115 GLY A O 1
#